Protein AF-A0A2V2F6K0-F1 (afdb_monomer)

Radius of gyration: 19.86 Å; Cα contacts (8 Å, |Δi|>4): 192; chains: 1; bounding box: 50×59×54 Å

Nearest PDB structures (foldseek):
  3kh1-assembly1_A  TM=3.464E-01  e=1.089E+00  Paramagnetospirillum magnetotacticum MS-1
  3a9c-assembly1_A  TM=2.804E-01  e=4.330E+00  Thermococcus kodakarensis
  3a11-assembly1_E  TM=2.710E-01  e=4.557E+00  Thermococcus kodakarensis KOD1

pLDDT: mean 70.48, std 21.11, range [33.22, 96.0]

Sequence (165 aa):
MRTQENYTQHGTTSVYLHCVNVAYVSVQLALFLRLHVNYRALVRGALLHDYFLYDWHVPSETHRGHGFTHAHTALRNASRDFTLNAVERDVIARHMFPLNLTPPRYRESVLVCLADKFCAVTETLRLPIPGADVRRFCRRYPIRPTDHRKGECENEGSGSQLQHR

Foldseek 3Di:
DVLQVPEDPADRATPQLLLVQLLVQLVVVCVVVVPDDDNVLLNLLSNQLQQQSDHPPPDDPPNPCCLPCRLVNSLVNCVVVDDHDPSSSLLNNALSPPSPVDHRPDPSSVSSNVSSVVSNVCRNVVHDDPPDPVVVVCVVDVPDDDPPPDDPDDDDDDDDDDDDD

Solvent-accessible surface area (backbone atoms only — not comparable to ful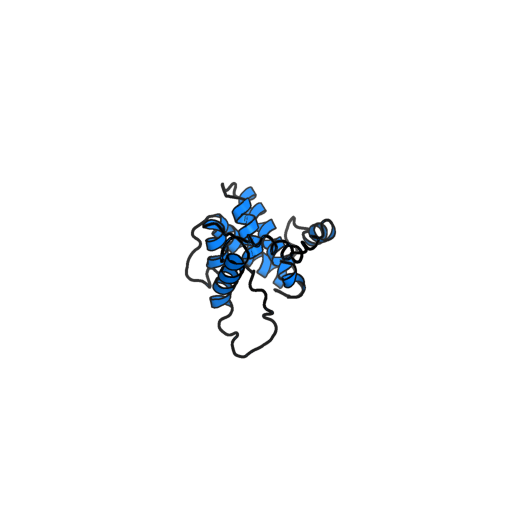l-atom values): 9813 Å² total; per-residue (Å²): 115,76,78,32,64,82,33,68,69,40,95,85,39,24,42,44,57,48,24,50,49,20,24,50,45,25,52,51,50,35,59,75,69,67,53,92,68,62,62,68,45,35,41,53,15,27,59,36,32,78,39,56,91,69,72,83,82,67,90,54,98,77,60,92,48,47,78,70,47,43,26,56,45,4,38,52,46,43,56,72,79,37,94,69,53,76,64,25,48,41,19,13,56,23,35,51,45,78,76,34,81,55,73,54,88,45,70,50,15,46,35,35,26,52,21,42,54,52,45,53,50,31,49,65,69,69,48,82,59,86,94,53,65,55,73,57,49,48,67,72,55,64,82,72,83,79,78,87,85,78,86,89,86,89,87,84,87,82,81,83,87,80,88,87,135

Secondary structure (DSSP, 8-state):
-GGGGG-EEETTEEHHHHHHHHHHHHHHHHHHTT----HHHHHHHHHHTT---S-TTS--TTGGGHHHHHHHHHHHHHHHHS---HHHHHHHHHTTTTTSSS---SHHHHHHHHHHHHHHHHHHTTPPPTT--HHHHHHHS---------S-S------------

Structure (mmCIF, N/CA/C/O backbone):
data_AF-A0A2V2F6K0-F1
#
_entry.id   AF-A0A2V2F6K0-F1
#
loop_
_atom_site.group_PDB
_atom_site.id
_atom_site.type_symbol
_atom_site.label_atom_id
_atom_site.label_alt_id
_atom_site.label_comp_id
_atom_site.label_asym_id
_atom_site.label_entity_id
_atom_site.label_seq_id
_atom_site.pdbx_PDB_ins_code
_atom_site.Cartn_x
_atom_site.Cartn_y
_atom_site.Cartn_z
_atom_site.occupancy
_atom_site.B_iso_or_equiv
_atom_site.auth_seq_id
_atom_site.auth_comp_id
_atom_site.auth_asym_id
_atom_site.auth_atom_id
_atom_site.pdbx_PDB_model_num
ATOM 1 N N . MET A 1 1 ? 1.907 -14.681 -4.178 1.00 47.78 1 MET A N 1
ATOM 2 C CA . MET A 1 1 ? 2.711 -13.933 -3.180 1.00 47.78 1 MET A CA 1
ATOM 3 C C . MET A 1 1 ? 4.163 -14.406 -3.098 1.00 47.78 1 MET A C 1
ATOM 5 O O . MET A 1 1 ? 5.030 -13.556 -3.173 1.00 47.78 1 MET A O 1
ATOM 9 N N . ARG A 1 2 ? 4.480 -15.711 -3.023 1.00 40.16 2 ARG A N 1
ATOM 10 C CA . ARG A 1 2 ? 5.884 -16.187 -2.922 1.00 40.16 2 ARG A CA 1
ATOM 11 C C . ARG A 1 2 ? 6.825 -15.824 -4.076 1.00 40.16 2 ARG A C 1
ATOM 13 O O . ARG A 1 2 ? 8.031 -15.813 -3.888 1.00 40.16 2 ARG A O 1
ATOM 20 N N . THR A 1 3 ? 6.309 -15.483 -5.252 1.00 45.00 3 THR A N 1
ATOM 21 C CA . THR A 1 3 ? 7.145 -14.994 -6.356 1.00 45.00 3 THR A CA 1
ATOM 22 C C . THR A 1 3 ? 7.936 -13.737 -5.966 1.00 45.00 3 THR A C 1
ATOM 24 O O . THR A 1 3 ? 9.012 -13.530 -6.496 1.00 45.00 3 THR A O 1
ATOM 27 N N . GLN A 1 4 ? 7.467 -12.950 -4.986 1.00 47.97 4 GLN A N 1
ATOM 28 C CA . GLN A 1 4 ? 8.106 -11.718 -4.497 1.00 47.97 4 GLN A CA 1
ATOM 29 C C . GLN A 1 4 ? 9.263 -11.931 -3.501 1.00 47.97 4 GLN A C 1
ATOM 31 O O . GLN A 1 4 ? 9.893 -10.960 -3.084 1.00 47.97 4 GLN A O 1
ATOM 36 N N . GLU A 1 5 ? 9.547 -13.170 -3.087 1.00 46.00 5 GLU A N 1
ATOM 37 C CA . GLU A 1 5 ? 10.618 -13.472 -2.122 1.00 46.00 5 GLU A CA 1
ATOM 38 C C . GLU A 1 5 ? 12.024 -13.321 -2.726 1.00 46.00 5 GLU A C 1
ATOM 40 O O . GLU A 1 5 ? 12.972 -13.058 -1.990 1.00 46.00 5 GLU A O 1
ATOM 45 N N . ASN A 1 6 ? 12.144 -13.405 -4.055 1.00 40.59 6 ASN A N 1
ATOM 46 C CA . ASN A 1 6 ? 13.416 -13.294 -4.776 1.00 40.59 6 ASN A CA 1
ATOM 47 C C . ASN A 1 6 ? 13.746 -11.869 -5.247 1.00 40.59 6 ASN A C 1
ATOM 49 O O . ASN A 1 6 ? 14.804 -11.665 -5.833 1.00 40.59 6 ASN A O 1
ATOM 53 N N . TYR A 1 7 ? 12.865 -10.892 -5.008 1.00 51.00 7 TYR A N 1
ATOM 54 C CA . TYR A 1 7 ? 13.023 -9.541 -5.547 1.00 51.00 7 TYR A CA 1
ATOM 55 C C . TYR A 1 7 ? 13.280 -8.549 -4.427 1.00 51.00 7 TYR A C 1
ATOM 57 O O . TYR A 1 7 ? 12.450 -8.379 -3.537 1.00 51.00 7 TYR A O 1
ATOM 65 N N . THR A 1 8 ? 14.433 -7.894 -4.464 1.00 50.31 8 THR A N 1
ATOM 66 C CA . THR A 1 8 ? 14.807 -6.836 -3.521 1.00 50.31 8 THR A CA 1
ATOM 67 C C . THR A 1 8 ? 14.065 -5.551 -3.892 1.00 50.31 8 THR A C 1
ATOM 69 O O . THR A 1 8 ? 14.110 -5.153 -5.048 1.00 50.31 8 THR A O 1
ATOM 72 N N . GLN A 1 9 ? 13.385 -4.889 -2.954 1.00 46.38 9 GLN A N 1
ATOM 73 C CA . GLN A 1 9 ? 12.676 -3.617 -3.191 1.00 46.38 9 GLN A CA 1
ATOM 74 C C . GLN A 1 9 ? 13.507 -2.408 -2.734 1.00 46.38 9 GLN A C 1
ATOM 76 O O . GLN A 1 9 ? 13.605 -1.421 -3.451 1.00 46.38 9 GLN A O 1
ATOM 81 N N . HIS A 1 10 ? 14.205 -2.526 -1.597 1.00 45.12 10 HIS A N 1
ATOM 82 C CA . HIS A 1 10 ? 15.167 -1.532 -1.108 1.00 45.12 10 HIS A CA 1
ATOM 83 C C . HIS A 1 10 ? 16.316 -2.221 -0.354 1.00 45.12 10 HIS A C 1
ATOM 85 O O . HIS A 1 10 ? 16.101 -2.903 0.650 1.00 45.12 10 HIS A O 1
ATOM 91 N N . GLY A 1 11 ? 17.557 -2.053 -0.822 1.00 52.94 11 GLY A N 1
ATOM 92 C CA . GLY A 1 11 ? 18.762 -2.554 -0.146 1.00 52.94 11 GLY A CA 1
ATOM 93 C C . GLY A 1 11 ? 18.852 -4.085 -0.046 1.00 52.94 11 GLY A C 1
ATOM 94 O O . GLY A 1 11 ? 19.437 -4.719 -0.911 1.00 52.94 11 GLY A O 1
ATOM 95 N N . THR A 1 12 ? 18.330 -4.673 1.038 1.00 47.19 12 THR A N 1
ATOM 96 C CA . THR A 1 12 ? 18.303 -6.134 1.306 1.00 47.19 12 THR A CA 1
ATOM 97 C C . THR A 1 12 ? 16.906 -6.657 1.663 1.00 47.19 12 THR A C 1
ATOM 99 O O . THR A 1 12 ? 16.752 -7.808 2.080 1.00 47.19 12 THR A O 1
ATOM 102 N N . THR A 1 13 ? 15.879 -5.811 1.555 1.00 54.00 13 THR A N 1
ATOM 103 C CA . THR A 1 13 ? 14.493 -6.155 1.885 1.00 54.00 13 THR A CA 1
ATOM 104 C C . THR A 1 13 ? 13.791 -6.677 0.639 1.00 54.00 13 THR A C 1
ATOM 106 O O . THR A 1 13 ? 13.782 -5.999 -0.388 1.00 54.00 13 THR A O 1
ATOM 109 N N . SER A 1 14 ? 13.207 -7.875 0.719 1.00 68.19 14 SER A N 1
ATOM 110 C CA . SER A 1 14 ? 12.396 -8.415 -0.372 1.00 68.19 14 SER A CA 1
ATOM 111 C C . SER A 1 14 ? 11.066 -7.669 -0.494 1.00 68.19 14 SER A C 1
ATOM 113 O O . SER A 1 14 ? 10.532 -7.206 0.515 1.00 68.19 14 SER A O 1
ATOM 115 N N . VAL A 1 15 ? 10.494 -7.610 -1.700 1.00 70.56 15 VAL A N 1
ATOM 116 C CA . VAL A 1 15 ? 9.161 -7.031 -1.958 1.00 70.56 15 VAL A CA 1
ATOM 117 C C . VAL A 1 15 ? 8.115 -7.652 -1.031 1.00 70.56 15 VAL A C 1
ATOM 119 O O . VAL A 1 15 ? 7.235 -6.972 -0.511 1.00 70.56 15 VAL A O 1
ATOM 122 N N . TYR A 1 16 ? 8.258 -8.948 -0.741 1.00 73.50 16 TYR A N 1
ATOM 123 C CA . TYR A 1 16 ? 7.433 -9.624 0.253 1.00 73.50 16 TYR A CA 1
ATOM 124 C C . TYR A 1 16 ? 7.553 -8.999 1.652 1.00 73.50 16 TYR A C 1
ATOM 126 O O . TYR A 1 16 ? 6.538 -8.665 2.261 1.00 73.50 16 TYR A O 1
ATOM 134 N N . LEU A 1 17 ? 8.774 -8.835 2.175 1.00 75.75 17 LEU A N 1
ATOM 135 C CA . LEU A 1 17 ? 8.974 -8.302 3.524 1.00 75.75 17 LEU A CA 1
ATOM 136 C C . LEU A 1 17 ? 8.485 -6.854 3.625 1.00 75.75 17 LEU A C 1
ATOM 138 O O . LEU A 1 17 ? 7.845 -6.504 4.615 1.00 75.7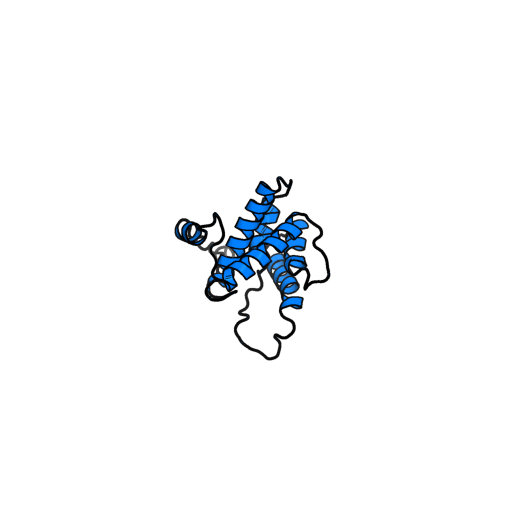5 17 LEU A O 1
ATOM 142 N N . HIS A 1 18 ? 8.717 -6.056 2.587 1.00 84.19 18 HIS A N 1
ATOM 143 C CA . HIS A 1 18 ? 8.183 -4.706 2.495 1.00 84.19 18 HIS A CA 1
ATOM 144 C C . HIS A 1 18 ? 6.647 -4.702 2.522 1.00 84.19 18 HIS A C 1
ATOM 146 O O . HIS A 1 18 ? 6.057 -4.058 3.383 1.00 84.19 18 HIS A O 1
ATOM 152 N N . CYS A 1 19 ? 5.973 -5.494 1.681 1.00 86.44 19 CYS A N 1
ATOM 153 C CA . CYS A 1 19 ? 4.507 -5.581 1.683 1.00 86.44 19 CYS A CA 1
ATOM 154 C C . CYS A 1 19 ? 3.941 -5.980 3.056 1.00 86.44 19 CYS A C 1
ATOM 156 O O . CYS A 1 19 ? 2.915 -5.452 3.492 1.00 86.44 19 CYS A O 1
ATOM 158 N N . VAL A 1 20 ? 4.613 -6.893 3.767 1.00 86.50 20 VAL A N 1
ATOM 159 C CA . VAL A 1 20 ? 4.217 -7.285 5.128 1.00 86.50 20 VAL A CA 1
ATOM 160 C C . VAL A 1 20 ? 4.448 -6.146 6.126 1.00 86.50 20 VAL A C 1
ATOM 162 O O . VAL A 1 20 ? 3.576 -5.896 6.961 1.00 86.50 20 VAL A O 1
ATOM 165 N N . ASN A 1 21 ? 5.573 -5.430 6.038 1.00 86.06 21 ASN A N 1
ATOM 166 C CA . ASN A 1 21 ? 5.841 -4.247 6.860 1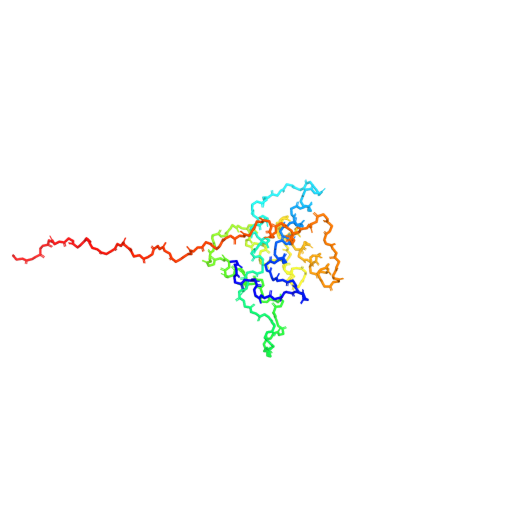.00 86.06 21 ASN A CA 1
ATOM 167 C C . ASN A 1 21 ? 4.775 -3.169 6.636 1.00 86.06 21 ASN A C 1
ATOM 169 O O . ASN A 1 21 ? 4.205 -2.664 7.603 1.00 86.06 21 ASN A O 1
ATOM 173 N N . VAL A 1 22 ? 4.442 -2.879 5.377 1.00 90.00 22 VAL A N 1
ATOM 174 C CA . VAL A 1 22 ? 3.398 -1.919 5.002 1.00 90.00 22 VAL A CA 1
ATOM 175 C C . VAL A 1 22 ? 2.051 -2.341 5.575 1.00 90.00 22 VAL A C 1
ATOM 177 O O . VAL A 1 22 ? 1.371 -1.519 6.191 1.00 90.00 22 VAL A O 1
ATOM 180 N N . ALA A 1 23 ? 1.673 -3.618 5.460 1.00 92.25 23 ALA A N 1
ATOM 181 C CA . ALA A 1 23 ? 0.433 -4.126 6.046 1.00 92.25 23 ALA A CA 1
ATOM 182 C C . ALA A 1 23 ? 0.406 -3.966 7.575 1.00 92.25 23 ALA A C 1
ATOM 184 O O . ALA A 1 23 ? -0.599 -3.517 8.130 1.00 92.25 23 ALA A O 1
ATOM 185 N N . TYR A 1 24 ? 1.513 -4.276 8.254 1.00 90.50 24 TYR A N 1
ATOM 186 C CA . TYR A 1 24 ? 1.640 -4.117 9.701 1.00 90.50 24 TYR A CA 1
ATOM 187 C C . TYR A 1 24 ? 1.511 -2.650 10.129 1.00 90.50 24 TYR A C 1
ATOM 189 O O . TYR A 1 24 ? 0.656 -2.313 10.949 1.00 90.50 24 TYR A O 1
ATOM 197 N N . VAL A 1 25 ? 2.314 -1.763 9.538 1.00 89.25 25 VAL A N 1
A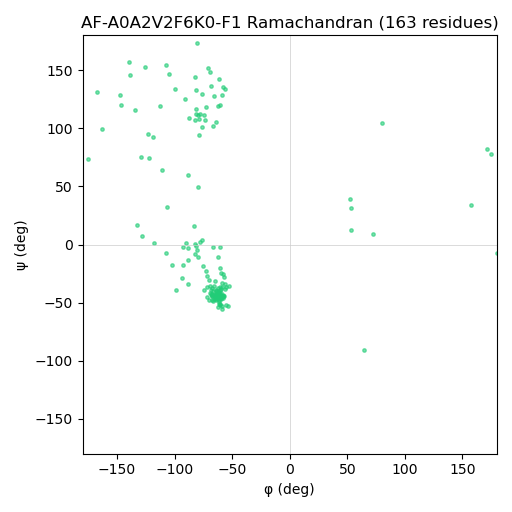TOM 198 C CA . VAL A 1 25 ? 2.300 -0.324 9.836 1.00 89.25 25 VAL A CA 1
ATOM 199 C C . VAL A 1 25 ? 0.932 0.287 9.525 1.00 89.25 25 VAL A C 1
ATOM 201 O O . VAL A 1 25 ? 0.431 1.075 10.323 1.00 89.25 25 VAL A O 1
ATOM 204 N N . SER A 1 26 ? 0.272 -0.124 8.439 1.00 92.12 26 SER A N 1
ATOM 205 C CA . SER A 1 26 ? -1.083 0.340 8.106 1.00 92.12 26 SER A CA 1
ATOM 206 C C . SER A 1 26 ? -2.090 0.052 9.221 1.00 92.12 26 SER A C 1
ATOM 208 O O . SER A 1 26 ? -2.881 0.923 9.586 1.00 92.12 26 SER A O 1
ATOM 210 N N . VAL A 1 27 ? -2.051 -1.158 9.790 1.00 93.19 27 VAL A N 1
ATOM 211 C CA . VAL A 1 27 ? -2.932 -1.543 10.903 1.00 93.19 27 VAL A CA 1
ATOM 212 C C . VAL A 1 27 ? -2.592 -0.748 12.162 1.00 93.19 27 VAL A C 1
ATOM 214 O O . VAL A 1 27 ? -3.496 -0.224 12.812 1.00 93.19 27 VAL A O 1
ATOM 217 N N . GLN A 1 28 ? -1.305 -0.595 12.481 1.00 90.19 28 GLN A N 1
ATOM 218 C CA . GLN A 1 28 ? -0.871 0.175 13.649 1.00 90.19 28 GLN A CA 1
ATOM 219 C C . GLN A 1 28 ? -1.300 1.643 13.559 1.00 90.19 28 GLN A C 1
ATOM 221 O O . GLN A 1 28 ? -1.780 2.200 14.545 1.00 90.19 28 GLN A O 1
ATOM 226 N N . LEU A 1 29 ? -1.198 2.257 12.377 1.00 89.69 29 LEU A N 1
ATOM 227 C CA . LEU A 1 29 ? -1.675 3.618 12.137 1.00 89.69 29 LEU A CA 1
ATOM 228 C C . LEU A 1 29 ? -3.196 3.724 12.293 1.00 89.69 29 LEU A C 1
ATOM 230 O O . LEU A 1 29 ? -3.672 4.657 12.937 1.00 89.69 29 LEU A O 1
ATOM 234 N N . ALA A 1 30 ? -3.959 2.764 11.759 1.00 92.75 30 ALA A N 1
ATOM 235 C CA . ALA A 1 30 ? -5.413 2.735 11.924 1.00 92.75 30 ALA A CA 1
ATOM 236 C C . ALA A 1 30 ? -5.821 2.689 13.406 1.00 92.75 30 ALA A C 1
ATOM 238 O O . ALA A 1 30 ? -6.698 3.445 13.829 1.00 92.75 30 ALA A O 1
ATOM 239 N N . LEU A 1 31 ? -5.151 1.842 14.195 1.00 90.06 31 LEU A N 1
ATOM 240 C CA . LEU A 1 31 ? -5.389 1.698 15.632 1.00 90.06 31 LEU A CA 1
ATOM 241 C C . LEU A 1 31 ? -4.981 2.952 16.409 1.00 90.06 31 LEU A C 1
ATOM 243 O O . LEU A 1 31 ? -5.760 3.454 17.220 1.00 90.06 31 LEU A O 1
ATOM 247 N N . PHE A 1 32 ? -3.787 3.483 16.140 1.00 88.62 32 PHE A N 1
ATOM 248 C CA . PHE A 1 32 ? -3.256 4.672 16.807 1.00 88.62 32 PHE A CA 1
ATOM 249 C C . PHE A 1 32 ? -4.143 5.900 16.578 1.00 88.62 32 PHE A C 1
ATOM 251 O O . PHE A 1 32 ? -4.486 6.609 17.523 1.00 88.62 32 PHE A O 1
ATOM 258 N N . LEU A 1 33 ? -4.580 6.108 15.335 1.00 89.94 33 LEU A N 1
ATOM 259 C CA . LEU A 1 33 ? -5.461 7.211 14.947 1.00 89.94 33 LEU A CA 1
ATOM 260 C C . LEU A 1 33 ? -6.945 6.935 15.246 1.00 89.94 33 LEU A C 1
ATOM 262 O O . LEU A 1 33 ? -7.787 7.790 14.977 1.00 89.94 33 LEU A O 1
ATOM 266 N N . ARG A 1 34 ? -7.277 5.754 15.790 1.00 92.81 34 ARG A N 1
ATOM 267 C CA . ARG A 1 34 ? -8.647 5.305 16.101 1.00 92.81 34 ARG A CA 1
ATOM 268 C C . ARG A 1 34 ? -9.601 5.423 14.907 1.00 92.81 34 ARG A C 1
ATOM 270 O O . ARG A 1 34 ? -10.766 5.796 15.051 1.00 92.81 34 ARG A O 1
ATOM 277 N N . LEU A 1 35 ? -9.107 5.114 13.712 1.00 91.06 35 LEU A N 1
ATOM 278 C CA . LEU A 1 35 ? -9.889 5.206 12.486 1.00 91.06 35 LEU A CA 1
ATOM 279 C C . LEU A 1 35 ? -10.774 3.972 12.320 1.00 91.06 35 LEU A C 1
ATOM 281 O O . LEU A 1 35 ? -10.319 2.834 12.419 1.00 91.06 35 LEU A O 1
ATOM 285 N N . HIS A 1 36 ? -12.045 4.199 11.994 1.00 93.56 36 HIS A N 1
ATOM 286 C CA . HIS A 1 36 ? -12.922 3.126 11.540 1.00 93.56 36 HIS A CA 1
ATOM 287 C C . HIS A 1 36 ? -12.608 2.811 10.074 1.00 93.56 36 HIS A C 1
ATOM 289 O O . HIS A 1 36 ? -12.829 3.660 9.202 1.00 93.56 36 HIS A O 1
ATOM 295 N N . VAL A 1 37 ? -12.065 1.616 9.838 1.00 94.62 37 VAL A N 1
ATOM 296 C CA . VAL A 1 37 ? -11.637 1.103 8.530 1.00 94.62 37 VAL A CA 1
ATOM 297 C C . VAL A 1 37 ? -12.006 -0.371 8.388 1.00 94.62 37 VAL A C 1
ATOM 299 O O . VAL A 1 37 ? -12.136 -1.102 9.373 1.00 94.62 37 VAL A O 1
ATOM 302 N N . ASN A 1 38 ? -12.125 -0.837 7.152 1.00 96.00 38 ASN A N 1
ATOM 303 C CA . ASN A 1 38 ? -12.230 -2.250 6.839 1.00 96.00 38 ASN A CA 1
ATOM 304 C C . ASN A 1 38 ? -10.838 -2.896 6.899 1.00 96.00 38 ASN A C 1
ATOM 306 O O . ASN A 1 38 ? -10.103 -2.920 5.912 1.00 96.00 38 ASN A O 1
ATOM 310 N N . TYR A 1 39 ? -10.486 -3.466 8.054 1.00 93.81 39 TYR A N 1
ATOM 311 C CA . TYR A 1 39 ? -9.184 -4.111 8.271 1.00 93.81 39 TYR A CA 1
ATOM 312 C C . TYR A 1 39 ? -8.867 -5.222 7.265 1.00 93.81 39 TYR A C 1
ATOM 314 O O . TYR A 1 39 ? -7.714 -5.384 6.871 1.00 93.81 39 TYR A O 1
ATOM 322 N N . ARG A 1 40 ? -9.879 -5.970 6.806 1.00 94.12 40 ARG A N 1
ATOM 323 C CA . ARG A 1 40 ? -9.675 -7.021 5.803 1.00 94.12 40 ARG A CA 1
ATOM 324 C C . ARG A 1 40 ? -9.237 -6.422 4.469 1.00 94.12 40 ARG A C 1
ATOM 326 O O . ARG A 1 40 ? -8.272 -6.910 3.888 1.00 94.12 40 ARG A O 1
ATOM 333 N N . ALA A 1 41 ? -9.920 -5.377 4.006 1.00 93.81 41 ALA A N 1
ATOM 334 C CA . ALA A 1 41 ? -9.561 -4.676 2.776 1.00 93.81 41 ALA A CA 1
ATOM 335 C C . ALA A 1 41 ? -8.221 -3.933 2.910 1.00 93.81 41 ALA A C 1
ATOM 337 O O . ALA A 1 41 ? -7.428 -3.955 1.975 1.00 93.81 41 ALA A O 1
ATOM 338 N N . LEU A 1 42 ? -7.941 -3.348 4.080 1.00 94.75 42 LEU A N 1
ATOM 339 C CA . LEU A 1 42 ? -6.676 -2.678 4.388 1.00 94.75 42 LEU A CA 1
ATOM 340 C C . LEU A 1 42 ? -5.488 -3.635 4.251 1.00 94.75 42 LEU A C 1
ATOM 342 O O . LEU A 1 42 ? -4.573 -3.373 3.478 1.00 94.75 42 LEU A O 1
ATOM 346 N N . VAL A 1 43 ? -5.520 -4.764 4.966 1.00 94.31 43 VAL A N 1
ATOM 347 C CA . VAL A 1 43 ? -4.424 -5.743 4.955 1.00 94.31 43 VAL A CA 1
ATOM 348 C C . VAL A 1 43 ? -4.284 -6.385 3.577 1.00 94.31 43 VAL A C 1
ATOM 350 O O . VAL A 1 43 ? -3.173 -6.509 3.070 1.00 94.31 43 VAL A O 1
ATOM 353 N N . ARG A 1 44 ? -5.393 -6.766 2.932 1.00 93.75 44 ARG A N 1
ATOM 354 C CA . ARG A 1 44 ? -5.347 -7.368 1.589 1.00 93.75 44 ARG A CA 1
ATOM 355 C C . ARG A 1 44 ? -4.820 -6.393 0.543 1.00 93.75 44 ARG A C 1
ATOM 357 O O . ARG A 1 44 ? -3.963 -6.779 -0.242 1.00 93.75 44 ARG A O 1
ATOM 364 N N . GLY A 1 45 ? -5.289 -5.147 0.558 1.00 92.69 45 GLY A N 1
ATOM 365 C CA . GLY A 1 45 ? -4.785 -4.092 -0.316 1.00 92.69 45 GLY A CA 1
ATOM 366 C C . GLY A 1 45 ? -3.297 -3.828 -0.084 1.00 92.69 45 GLY A C 1
ATOM 367 O O . GLY A 1 45 ? -2.535 -3.804 -1.043 1.00 92.69 45 GLY A O 1
ATOM 368 N N . ALA A 1 46 ? -2.862 -3.728 1.176 1.00 93.06 46 ALA A N 1
ATOM 369 C CA . ALA A 1 46 ? -1.457 -3.536 1.533 1.00 93.06 46 ALA A CA 1
ATOM 370 C C . ALA A 1 46 ? -0.557 -4.695 1.084 1.00 93.06 46 ALA A C 1
ATOM 372 O O . ALA A 1 46 ? 0.556 -4.465 0.639 1.00 93.06 46 ALA A O 1
ATOM 373 N N . LEU A 1 47 ? -1.014 -5.944 1.141 1.00 90.62 47 LEU A N 1
ATOM 374 C CA . LEU A 1 47 ? -0.205 -7.070 0.662 1.00 90.62 47 LEU A 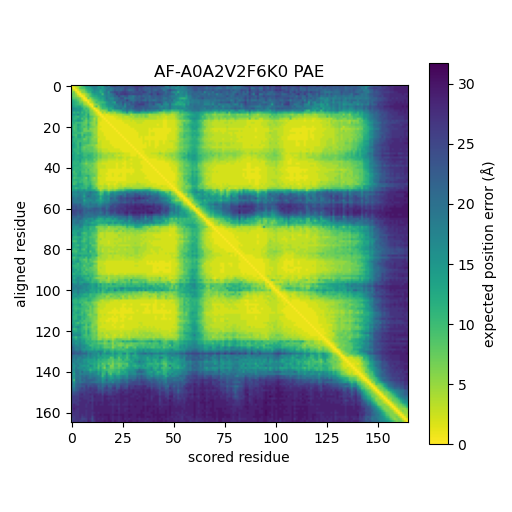CA 1
ATOM 375 C C . LEU A 1 47 ? -0.150 -7.172 -0.874 1.00 90.62 47 LEU A C 1
ATOM 377 O O . LEU A 1 47 ? 0.719 -7.857 -1.407 1.00 90.62 47 LEU A O 1
ATOM 381 N N . LEU A 1 48 ? -1.087 -6.533 -1.581 1.00 89.50 48 LEU A N 1
ATOM 382 C CA . LEU A 1 48 ? -1.218 -6.597 -3.040 1.00 89.50 48 LEU A CA 1
ATOM 383 C C . LEU A 1 48 ? -0.793 -5.310 -3.759 1.00 89.50 48 LEU A C 1
ATOM 385 O O . LEU A 1 48 ? -0.755 -5.311 -4.989 1.00 89.50 48 LEU A O 1
ATOM 389 N N . HIS A 1 49 ? -0.488 -4.229 -3.032 1.00 88.69 49 HIS A N 1
ATOM 390 C CA . HIS A 1 49 ? -0.164 -2.928 -3.631 1.00 88.69 49 HIS A CA 1
ATOM 391 C C . HIS A 1 49 ? 0.995 -3.032 -4.633 1.00 88.69 49 HIS A C 1
ATOM 393 O O . HIS A 1 49 ? 0.915 -2.476 -5.723 1.00 88.69 49 HIS A O 1
ATOM 399 N N . ASP A 1 50 ? 1.963 -3.888 -4.312 1.00 83.19 50 ASP A N 1
ATOM 400 C CA . ASP A 1 50 ? 3.177 -4.148 -5.076 1.00 83.19 50 ASP A CA 1
ATOM 401 C C . ASP A 1 50 ? 3.146 -5.508 -5.803 1.00 83.19 50 ASP A C 1
ATOM 403 O O . ASP A 1 50 ? 4.165 -6.171 -6.004 1.00 83.19 50 ASP A O 1
ATOM 407 N N . TYR A 1 51 ? 1.969 -5.969 -6.240 1.00 81.19 51 TYR A N 1
ATOM 408 C CA . TYR A 1 51 ? 1.805 -7.261 -6.927 1.00 81.19 51 TYR A CA 1
ATOM 409 C C . TYR A 1 51 ? 2.194 -7.240 -8.422 1.00 81.19 51 TYR A C 1
ATOM 411 O O . TYR A 1 51 ? 1.451 -7.683 -9.302 1.00 81.19 51 TYR A O 1
ATOM 419 N N . PHE A 1 52 ? 3.374 -6.718 -8.747 1.00 65.88 52 PHE A N 1
ATOM 420 C CA . PHE A 1 52 ? 3.838 -6.558 -10.130 1.00 65.88 52 PHE A CA 1
ATOM 421 C C . PHE A 1 52 ? 4.584 -7.782 -10.693 1.00 65.88 52 PHE A C 1
ATOM 423 O O . PHE A 1 52 ? 4.676 -7.902 -11.907 1.00 65.88 52 PHE A O 1
ATOM 430 N N . LEU A 1 53 ? 4.991 -8.756 -9.867 1.00 57.44 53 LEU A N 1
ATOM 431 C CA . LEU A 1 53 ? 5.565 -10.056 -10.286 1.00 57.44 53 LEU A CA 1
ATOM 432 C C . LEU A 1 53 ? 6.775 -9.994 -11.258 1.00 57.44 53 LEU A C 1
ATOM 434 O O . LEU A 1 53 ? 7.143 -11.034 -11.800 1.00 57.44 53 LEU A O 1
ATOM 438 N N . TYR A 1 54 ? 7.407 -8.834 -11.471 1.00 49.44 54 TYR A N 1
ATOM 439 C CA . TYR A 1 54 ? 8.615 -8.689 -12.295 1.00 49.44 54 TYR A CA 1
ATOM 440 C C . TYR A 1 54 ? 9.752 -8.010 -11.529 1.00 49.44 54 TYR A C 1
ATOM 442 O O . TYR A 1 54 ? 9.522 -7.224 -10.613 1.00 49.44 54 TYR A O 1
ATOM 450 N N . ASP A 1 55 ? 10.983 -8.323 -11.923 1.00 48.50 55 ASP A N 1
ATOM 451 C CA . ASP A 1 55 ? 12.205 -7.815 -11.308 1.00 48.50 55 ASP A CA 1
ATOM 452 C C . ASP A 1 55 ? 12.528 -6.414 -11.853 1.00 48.50 55 ASP A C 1
ATOM 454 O O . ASP A 1 55 ? 12.750 -6.245 -13.052 1.00 48.50 55 ASP A O 1
ATOM 458 N N . TRP A 1 56 ? 12.524 -5.387 -11.001 1.00 50.78 56 TRP A N 1
ATOM 459 C CA . TRP A 1 56 ? 12.874 -4.018 -11.407 1.00 50.78 56 TRP A CA 1
ATOM 460 C C . TRP A 1 56 ? 14.395 -3.783 -11.435 1.00 50.78 56 TRP A C 1
ATOM 462 O O . TRP A 1 56 ? 14.841 -2.743 -11.914 1.00 50.78 56 TRP A O 1
ATOM 472 N N . HIS A 1 57 ? 15.193 -4.746 -10.953 1.00 46.12 57 HIS A N 1
ATOM 473 C CA . HIS A 1 57 ? 16.657 -4.671 -10.946 1.00 46.12 57 HIS A CA 1
ATOM 474 C C . HIS A 1 57 ? 17.315 -4.999 -12.293 1.00 46.12 57 HIS A C 1
ATOM 476 O O . HIS A 1 57 ? 18.514 -4.766 -12.435 1.00 46.12 57 HIS A O 1
ATOM 482 N N . VAL A 1 58 ? 16.583 -5.525 -13.281 1.00 43.34 58 VAL A N 1
ATOM 483 C CA . VAL A 1 58 ? 17.127 -5.732 -14.632 1.00 43.34 58 VAL A CA 1
ATOM 484 C C . VAL A 1 58 ? 17.105 -4.383 -15.350 1.00 43.34 58 VAL A C 1
ATOM 486 O O . VAL A 1 58 ? 16.020 -3.929 -15.687 1.00 43.34 58 VAL A O 1
ATOM 489 N N . PRO A 1 59 ? 18.239 -3.703 -15.598 1.00 39.62 59 PRO A N 1
ATOM 490 C CA . PRO A 1 59 ? 18.227 -2.389 -16.220 1.00 39.62 59 PRO A CA 1
ATOM 491 C C . PRO A 1 59 ? 17.971 -2.563 -17.718 1.00 39.62 59 PRO A C 1
ATOM 493 O O . PRO A 1 59 ? 18.868 -2.908 -18.480 1.00 39.62 59 PRO A O 1
ATOM 496 N N . SER A 1 60 ? 16.738 -2.337 -18.152 1.00 41.06 60 SER A N 1
ATOM 497 C CA . SER A 1 60 ? 16.413 -2.081 -19.555 1.00 41.06 60 SER A CA 1
ATOM 498 C C . SER A 1 60 ? 16.112 -0.592 -19.781 1.00 41.06 60 SER A C 1
ATOM 500 O O . SER A 1 60 ? 15.571 0.104 -18.923 1.00 41.06 60 SER A O 1
ATOM 502 N N . GLU A 1 61 ? 16.443 -0.051 -20.950 1.00 40.78 61 GLU A N 1
ATOM 503 C CA . GLU A 1 61 ? 16.249 1.376 -21.273 1.00 40.78 61 GLU A CA 1
ATOM 504 C C . GLU A 1 61 ? 14.771 1.852 -21.211 1.00 40.78 61 GLU A C 1
ATOM 506 O O . GLU A 1 61 ? 14.485 3.042 -21.345 1.00 40.78 61 GLU A O 1
ATOM 511 N N . THR A 1 62 ? 13.820 0.953 -20.926 1.00 43.44 62 THR A N 1
ATOM 512 C CA . THR A 1 62 ? 12.378 1.202 -20.758 1.00 43.44 62 THR A CA 1
ATOM 513 C C . THR A 1 62 ? 11.936 1.581 -19.328 1.00 43.44 62 THR A C 1
ATOM 515 O O . THR A 1 62 ? 10.772 1.934 -19.131 1.00 43.44 62 THR A O 1
ATOM 518 N N . HIS A 1 63 ? 12.821 1.607 -18.318 1.00 45.91 63 HIS A N 1
ATOM 519 C CA . HIS A 1 63 ? 12.445 1.861 -16.905 1.00 45.91 63 HIS A CA 1
ATOM 520 C C . HIS A 1 63 ? 12.166 3.322 -16.507 1.00 45.91 63 HIS A 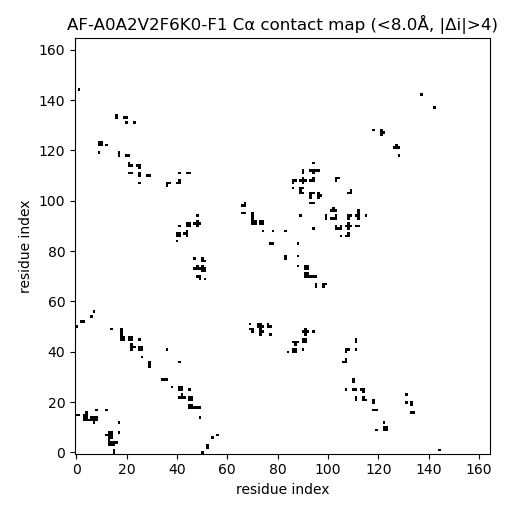C 1
ATOM 522 O O . HIS A 1 63 ? 11.835 3.581 -15.348 1.00 45.91 63 HIS A O 1
ATOM 528 N N . ARG A 1 64 ? 12.215 4.297 -17.426 1.00 44.16 64 ARG A N 1
ATOM 529 C CA . ARG A 1 64 ? 11.992 5.727 -17.099 1.00 44.16 64 ARG A CA 1
ATOM 530 C C . ARG A 1 64 ? 10.557 6.068 -16.639 1.00 44.16 64 ARG A C 1
ATOM 532 O O . ARG A 1 64 ? 10.301 7.212 -16.282 1.00 44.16 64 ARG A O 1
ATOM 539 N N . GLY A 1 65 ? 9.637 5.095 -16.603 1.00 51.59 65 GLY A N 1
ATOM 540 C CA . GLY A 1 65 ? 8.231 5.266 -16.204 1.00 51.59 65 GLY A CA 1
ATOM 541 C C . GLY A 1 65 ? 7.689 4.231 -15.206 1.00 51.59 65 GLY A C 1
ATOM 542 O O . GLY A 1 65 ? 6.468 4.105 -15.077 1.00 51.59 65 GLY A O 1
ATOM 543 N N . HIS A 1 66 ? 8.549 3.475 -14.510 1.00 59.25 66 HIS A N 1
ATOM 544 C CA . HIS A 1 66 ? 8.103 2.415 -13.589 1.00 59.25 66 HIS A CA 1
ATOM 545 C C . HIS A 1 66 ? 7.172 2.956 -12.489 1.00 59.25 66 HIS A C 1
ATOM 547 O O . HIS A 1 66 ? 6.093 2.410 -12.287 1.00 59.25 66 HIS A O 1
ATOM 553 N N . GLY A 1 67 ? 7.496 4.108 -11.890 1.00 55.69 67 GLY A N 1
ATOM 554 C CA . GLY A 1 67 ? 6.653 4.732 -10.861 1.00 55.69 67 GLY A CA 1
ATOM 555 C C . GLY A 1 67 ? 5.227 5.091 -11.313 1.00 55.69 67 GLY A C 1
ATOM 556 O O . GLY A 1 67 ? 4.322 5.127 -10.485 1.00 55.69 67 GLY A O 1
ATOM 557 N N . PHE A 1 68 ? 5.005 5.297 -12.617 1.00 60.56 68 PHE A N 1
ATOM 558 C CA . PHE A 1 68 ? 3.696 5.652 -13.184 1.00 60.56 68 PHE A CA 1
ATOM 559 C C . PHE A 1 68 ? 2.888 4.435 -13.656 1.00 60.56 68 PHE A C 1
ATOM 561 O O . PHE A 1 68 ? 1.660 4.456 -13.668 1.00 60.56 68 PHE A O 1
ATOM 568 N N . THR A 1 69 ? 3.566 3.359 -14.057 1.00 68.31 69 THR A N 1
ATOM 569 C CA . THR A 1 69 ? 2.937 2.173 -14.674 1.00 68.31 69 THR A CA 1
ATOM 570 C C . THR A 1 69 ? 2.794 0.997 -13.711 1.00 68.31 69 THR A C 1
ATOM 572 O O . THR A 1 69 ? 1.979 0.094 -13.933 1.00 68.31 69 THR A O 1
ATOM 575 N N . HIS A 1 70 ? 3.543 1.021 -12.612 1.00 78.69 70 HIS A N 1
ATOM 576 C CA . HIS A 1 70 ? 3.558 -0.019 -11.596 1.00 78.69 70 HIS A CA 1
ATOM 577 C C . HIS A 1 70 ? 2.200 -0.230 -10.934 1.00 78.69 70 HIS A C 1
ATOM 579 O O . HIS A 1 70 ? 1.687 -1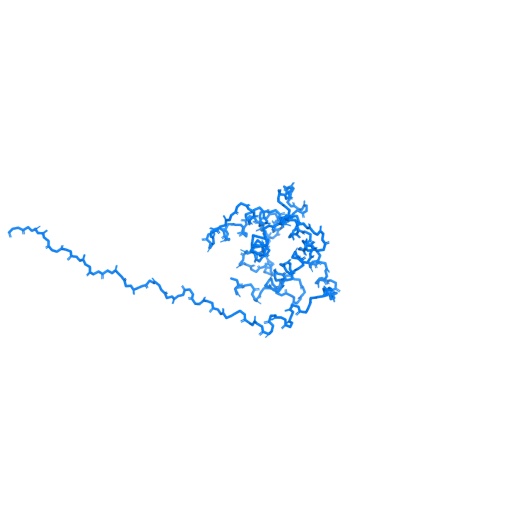.344 -10.959 1.00 78.69 70 HIS A O 1
ATOM 585 N N . ALA A 1 71 ? 1.568 0.835 -10.432 1.00 81.06 71 ALA A N 1
ATOM 586 C CA . ALA A 1 71 ? 0.267 0.729 -9.769 1.00 81.06 71 ALA A CA 1
ATOM 587 C C . ALA A 1 71 ? -0.807 0.132 -10.694 1.00 81.06 71 ALA A C 1
ATOM 589 O O . ALA A 1 71 ? -1.632 -0.680 -10.276 1.00 81.06 71 ALA A O 1
ATOM 590 N N . HIS A 1 72 ? -0.756 0.475 -11.985 1.00 82.00 72 HIS A N 1
ATOM 591 C CA . HIS A 1 72 ? -1.642 -0.105 -12.989 1.00 82.00 72 HIS A CA 1
ATOM 592 C C . HIS A 1 72 ? -1.352 -1.595 -13.221 1.00 82.00 72 HIS A C 1
ATOM 594 O O . HIS A 1 72 ? -2.276 -2.406 -13.299 1.00 82.00 72 HIS A O 1
ATOM 600 N N . THR A 1 73 ? -0.076 -1.976 -13.298 1.00 81.75 73 THR A N 1
ATOM 601 C CA . THR A 1 73 ? 0.323 -3.375 -13.497 1.00 81.75 73 THR A CA 1
ATOM 602 C C . THR A 1 73 ? -0.015 -4.242 -12.286 1.00 81.75 73 THR A C 1
ATOM 604 O O . THR A 1 73 ? -0.584 -5.321 -12.458 1.00 81.75 73 THR A O 1
ATOM 607 N N . ALA A 1 74 ? 0.246 -3.752 -11.073 1.00 84.94 74 ALA A N 1
ATOM 608 C CA . ALA A 1 74 ? -0.136 -4.415 -9.833 1.00 84.94 74 ALA A CA 1
ATOM 609 C C . ALA A 1 74 ? -1.655 -4.612 -9.756 1.00 84.94 74 ALA A C 1
ATOM 611 O O . ALA A 1 74 ? -2.117 -5.719 -9.482 1.00 84.94 74 ALA A O 1
ATOM 612 N N . LEU A 1 75 ? -2.444 -3.584 -10.097 1.00 87.38 75 LEU A N 1
ATOM 613 C CA . LEU A 1 75 ? -3.903 -3.692 -10.125 1.00 87.38 75 LEU A CA 1
ATOM 614 C C . LEU A 1 75 ? -4.378 -4.729 -11.143 1.00 87.38 75 LEU A C 1
ATOM 616 O O . LEU A 1 75 ? -5.270 -5.521 -10.832 1.00 87.38 75 LEU A O 1
ATOM 620 N N . ARG A 1 76 ? -3.797 -4.739 -12.347 1.00 86.50 76 ARG A N 1
ATOM 621 C CA . ARG A 1 76 ? -4.144 -5.697 -13.403 1.00 86.50 76 ARG A CA 1
ATOM 622 C C . ARG A 1 76 ? -3.859 -7.132 -12.963 1.00 86.50 76 ARG A C 1
ATOM 624 O O . ARG A 1 76 ? -4.739 -7.980 -13.072 1.00 86.50 76 ARG A O 1
ATOM 631 N N . ASN A 1 77 ? -2.667 -7.390 -12.431 1.00 84.81 77 ASN A N 1
ATOM 632 C CA . ASN A 1 77 ? -2.276 -8.718 -11.957 1.00 84.81 77 ASN A CA 1
ATOM 633 C C . ASN A 1 77 ? -3.146 -9.167 -10.777 1.00 84.81 77 ASN A C 1
ATOM 635 O O . ASN A 1 77 ? -3.677 -10.274 -10.780 1.00 84.81 77 ASN A O 1
ATOM 639 N N . ALA A 1 78 ? -3.354 -8.289 -9.794 1.00 86.75 78 ALA A N 1
ATOM 640 C CA . ALA A 1 78 ? -4.157 -8.607 -8.621 1.00 86.75 78 ALA A CA 1
ATOM 641 C C . ALA A 1 78 ? -5.633 -8.835 -8.981 1.00 86.75 78 ALA A C 1
ATOM 643 O O . ALA A 1 78 ? -6.264 -9.708 -8.400 1.00 86.75 78 ALA A O 1
ATOM 644 N N . SER A 1 79 ? -6.174 -8.101 -9.959 1.00 87.69 79 SER A N 1
ATOM 645 C CA . SER A 1 79 ? -7.549 -8.301 -10.444 1.00 87.69 79 SER A CA 1
ATOM 646 C C . SER A 1 79 ? -7.719 -9.585 -11.255 1.00 87.69 79 SER A C 1
ATOM 648 O O . SER A 1 79 ? -8.827 -10.111 -11.315 1.00 87.69 79 SER A O 1
ATOM 650 N N . ARG A 1 80 ? -6.651 -10.075 -11.900 1.00 88.31 80 ARG A N 1
ATOM 651 C CA . ARG A 1 80 ? -6.649 -11.364 -12.605 1.00 88.31 80 ARG A CA 1
ATOM 652 C C . ARG A 1 80 ? -6.673 -12.527 -11.615 1.00 88.31 80 ARG A C 1
ATOM 654 O O . ARG A 1 80 ? -7.439 -13.463 -11.799 1.00 88.31 80 ARG A O 1
ATOM 661 N N . ASP A 1 81 ? -5.845 -12.446 -10.575 1.00 84.69 81 ASP A N 1
ATOM 662 C CA . ASP A 1 81 ? -5.595 -13.573 -9.670 1.00 84.69 81 ASP A CA 1
ATOM 663 C C . ASP A 1 81 ? -6.526 -13.571 -8.441 1.00 84.69 81 ASP A C 1
ATOM 665 O O . ASP A 1 81 ? -6.689 -14.596 -7.778 1.00 84.69 81 ASP A O 1
ATOM 669 N N . PHE A 1 82 ? -7.164 -12.436 -8.126 1.00 88.69 82 PHE A N 1
ATOM 670 C CA . PHE A 1 82 ? -8.040 -12.283 -6.965 1.00 88.69 82 PHE A CA 1
ATOM 671 C C . PHE A 1 82 ? -9.308 -11.483 -7.282 1.00 88.69 82 PHE A C 1
ATOM 673 O O . PHE A 1 82 ? -9.296 -10.480 -7.995 1.00 88.69 82 PHE A O 1
ATOM 680 N N . THR A 1 83 ? -10.417 -11.847 -6.635 1.00 92.31 83 THR A N 1
ATOM 681 C CA . THR A 1 83 ? -11.610 -10.994 -6.591 1.00 92.31 83 THR A CA 1
ATOM 682 C C . THR A 1 83 ? -11.358 -9.808 -5.658 1.00 92.31 83 THR A C 1
ATOM 684 O O . THR A 1 83 ? -11.315 -9.971 -4.436 1.00 92.31 83 THR A O 1
ATOM 687 N N . LEU A 1 84 ? -11.181 -8.618 -6.240 1.00 91.81 84 LEU A N 1
ATOM 688 C CA . LEU A 1 84 ? -10.919 -7.379 -5.503 1.00 91.81 84 LEU A CA 1
ATOM 689 C C . LEU A 1 84 ? -12.175 -6.524 -5.326 1.00 91.81 84 LEU A C 1
ATOM 691 O O . LEU A 1 84 ? -12.883 -6.242 -6.303 1.00 91.81 84 LEU A O 1
ATOM 695 N N . ASN A 1 85 ? -12.391 -6.034 -4.105 1.00 93.62 85 ASN A N 1
ATOM 696 C CA . ASN A 1 85 ? -13.421 -5.040 -3.799 1.00 93.62 85 ASN A CA 1
ATOM 697 C C . ASN A 1 85 ? -12.973 -3.606 -4.158 1.00 93.62 85 ASN A C 1
ATOM 699 O O . ASN A 1 85 ? -11.824 -3.366 -4.528 1.00 93.62 85 ASN A O 1
ATOM 703 N N . ALA A 1 86 ? -13.886 -2.635 -4.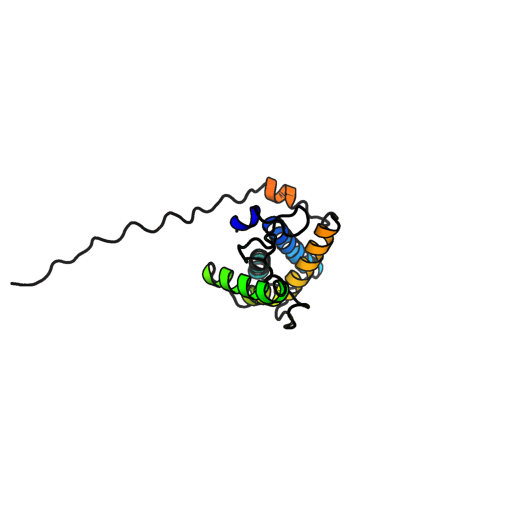053 1.00 94.00 86 ALA A N 1
ATOM 704 C CA . ALA A 1 86 ? -13.611 -1.246 -4.431 1.00 94.00 86 ALA A CA 1
ATOM 705 C C . ALA A 1 86 ? -12.473 -0.593 -3.621 1.00 94.00 86 ALA A C 1
ATOM 707 O O . ALA A 1 86 ? -11.684 0.157 -4.190 1.00 94.00 86 ALA A O 1
ATOM 708 N N . VAL A 1 87 ? -12.361 -0.907 -2.326 1.00 94.12 87 VAL A N 1
ATOM 709 C CA . VAL A 1 87 ? -11.307 -0.378 -1.444 1.00 94.12 87 VAL A CA 1
ATOM 710 C C . VAL A 1 87 ? -9.952 -0.968 -1.826 1.00 94.12 87 VAL A C 1
ATOM 712 O O . VAL A 1 87 ? -8.994 -0.230 -2.014 1.00 94.12 87 VAL A O 1
ATOM 715 N N . GLU A 1 88 ? -9.873 -2.287 -2.012 1.00 94.38 88 GLU A N 1
ATOM 716 C CA . GLU A 1 88 ? -8.638 -2.980 -2.408 1.00 94.38 88 GLU A CA 1
ATOM 717 C C . GLU A 1 88 ? -8.116 -2.473 -3.757 1.00 94.38 88 GLU A C 1
ATOM 719 O O . GLU A 1 88 ? -6.926 -2.197 -3.897 1.00 94.38 88 GLU A O 1
ATOM 724 N N . ARG A 1 89 ? -9.007 -2.288 -4.741 1.00 92.12 89 ARG A N 1
ATOM 725 C CA . ARG A 1 89 ? -8.639 -1.726 -6.050 1.00 92.12 89 ARG A CA 1
ATOM 726 C C . ARG A 1 89 ? -8.084 -0.311 -5.924 1.00 92.12 89 ARG A C 1
ATOM 728 O O . ARG A 1 89 ? -7.116 0.017 -6.599 1.00 92.12 89 ARG A O 1
ATOM 735 N N . ASP A 1 90 ? -8.687 0.519 -5.077 1.00 93.75 90 ASP A N 1
ATOM 736 C CA . ASP A 1 90 ? -8.249 1.898 -4.862 1.00 93.75 90 ASP A CA 1
ATOM 737 C C . ASP A 1 90 ? -6.891 1.966 -4.161 1.00 93.75 90 ASP A C 1
ATOM 739 O O . ASP A 1 90 ? -6.026 2.722 -4.598 1.00 93.75 90 ASP A O 1
ATOM 743 N N . VAL A 1 91 ? -6.679 1.124 -3.142 1.00 92.94 91 VAL A N 1
ATOM 744 C CA . VAL A 1 91 ? -5.385 0.964 -2.467 1.00 92.94 91 VAL A CA 1
ATOM 745 C C . VAL A 1 91 ? -4.303 0.651 -3.500 1.00 92.94 91 VAL A C 1
ATOM 747 O O . VAL A 1 91 ? -3.311 1.369 -3.591 1.00 92.94 91 VAL A O 1
ATOM 750 N N . ILE A 1 92 ? -4.514 -0.366 -4.339 1.00 90.75 92 ILE A N 1
ATOM 751 C CA . ILE A 1 92 ? -3.513 -0.788 -5.327 1.00 90.75 92 ILE A CA 1
ATOM 752 C C . ILE A 1 92 ? -3.332 0.273 -6.423 1.00 90.75 92 ILE A C 1
ATOM 754 O O . ILE A 1 92 ? -2.210 0.557 -6.818 1.00 90.75 92 ILE A O 1
ATOM 758 N N . ALA A 1 93 ? -4.397 0.920 -6.894 1.00 88.25 93 ALA A N 1
ATOM 759 C CA . ALA A 1 93 ? -4.293 1.923 -7.956 1.00 88.25 93 ALA A CA 1
ATOM 760 C C . ALA A 1 93 ? -3.599 3.223 -7.508 1.00 88.25 93 ALA A C 1
ATOM 762 O O . ALA A 1 93 ? -2.986 3.918 -8.323 1.00 88.25 93 ALA A O 1
ATOM 763 N N . ARG A 1 94 ? -3.736 3.589 -6.227 1.00 87.25 94 ARG A N 1
ATOM 764 C CA . ARG A 1 94 ? -3.392 4.930 -5.724 1.00 87.25 94 ARG A CA 1
ATOM 765 C C . ARG A 1 94 ? -2.290 4.941 -4.677 1.00 87.25 94 ARG A C 1
ATOM 767 O O . ARG A 1 94 ? -1.922 6.024 -4.228 1.00 87.25 94 ARG A O 1
ATOM 774 N N . HIS A 1 95 ? -1.725 3.784 -4.322 1.00 85.56 95 HIS A N 1
ATOM 775 C CA . HIS A 1 95 ? -0.634 3.728 -3.351 1.00 85.56 95 HIS A CA 1
ATOM 776 C C . HIS A 1 95 ? 0.557 4.594 -3.769 1.00 85.56 95 HIS A C 1
ATOM 778 O O . HIS A 1 95 ? 1.206 5.126 -2.892 1.00 85.56 95 HIS A O 1
ATOM 784 N N . MET A 1 96 ? 0.806 4.843 -5.059 1.00 80.62 96 MET A N 1
ATOM 785 C CA . MET A 1 96 ? 1.909 5.703 -5.519 1.00 80.62 96 MET A CA 1
ATOM 786 C C . MET A 1 96 ? 1.671 7.219 -5.369 1.00 80.62 96 MET A C 1
ATOM 788 O O . MET A 1 96 ? 2.506 7.999 -5.813 1.00 80.62 96 MET A O 1
ATOM 792 N N . PHE A 1 97 ? 0.572 7.697 -4.779 1.00 77.19 97 PHE A N 1
ATOM 793 C CA . PHE A 1 97 ? 0.400 9.137 -4.516 1.00 77.19 97 PHE A CA 1
ATOM 794 C C . PHE A 1 97 ? 1.572 9.683 -3.659 1.00 77.19 97 PHE A C 1
ATOM 796 O O . PHE A 1 97 ? 1.948 9.030 -2.682 1.00 77.19 97 PHE A O 1
ATOM 803 N N . PRO A 1 98 ? 2.192 10.841 -3.980 1.00 69.69 98 PRO A N 1
ATOM 804 C CA . PRO A 1 98 ? 1.801 11.856 -4.969 1.00 69.69 98 PRO A CA 1
ATOM 805 C C . PRO A 1 98 ? 2.367 11.667 -6.391 1.00 69.69 98 PRO A C 1
ATOM 807 O O . PRO A 1 98 ? 2.085 12.493 -7.254 1.00 69.69 98 PRO A O 1
ATOM 810 N N . LEU A 1 99 ? 3.143 10.610 -6.665 1.00 67.75 99 LEU A N 1
ATOM 811 C CA . LEU A 1 99 ? 3.638 10.313 -8.023 1.00 67.75 99 LEU A CA 1
ATOM 812 C C . LEU A 1 99 ? 2.475 9.991 -8.971 1.00 67.75 99 LEU A C 1
ATOM 814 O O . LEU A 1 99 ? 2.417 10.506 -10.085 1.00 67.75 99 LEU A O 1
ATOM 818 N N . ASN A 1 100 ? 1.502 9.207 -8.496 1.00 67.44 100 ASN A N 1
ATOM 819 C CA . ASN A 1 100 ? 0.184 9.158 -9.120 1.00 67.44 100 ASN A CA 1
ATOM 820 C C . ASN A 1 100 ? -0.622 10.374 -8.658 1.00 67.44 100 ASN A C 1
ATOM 822 O O . ASN A 1 100 ? -1.032 10.443 -7.503 1.00 67.44 100 ASN A O 1
ATOM 826 N N . LEU A 1 101 ? -0.903 11.304 -9.575 1.00 72.62 101 LEU A N 1
ATOM 827 C CA . LEU A 1 101 ? -1.669 12.533 -9.305 1.00 72.62 101 LEU A CA 1
ATOM 828 C C . LEU A 1 101 ? -3.113 12.278 -8.837 1.00 72.62 101 LEU A C 1
ATOM 830 O O . LEU A 1 101 ? -3.798 13.203 -8.414 1.00 72.62 101 LEU A O 1
ATOM 834 N N . THR A 1 102 ? -3.599 11.037 -8.922 1.00 77.81 102 THR A N 1
ATOM 835 C CA . THR A 1 102 ? -4.931 10.673 -8.432 1.00 77.81 102 THR A CA 1
ATOM 836 C C . THR A 1 102 ? -4.887 10.437 -6.918 1.00 77.81 102 THR A C 1
ATOM 838 O O . THR A 1 102 ? -4.289 9.450 -6.483 1.00 77.81 102 THR A O 1
ATOM 841 N N . PRO A 1 103 ? -5.534 11.287 -6.099 1.00 84.38 103 PRO A N 1
ATOM 842 C CA . PRO A 1 103 ? -5.484 11.164 -4.648 1.00 84.38 103 PRO A CA 1
ATOM 843 C C . PRO A 1 103 ? -6.250 9.925 -4.157 1.00 84.38 103 PRO A C 1
ATOM 845 O O . PRO A 1 103 ? -7.255 9.555 -4.771 1.00 84.38 103 PRO A O 1
ATOM 848 N N . PRO A 1 104 ? -5.840 9.288 -3.046 1.00 88.06 104 PRO A N 1
ATOM 849 C CA . PRO A 1 104 ? -6.539 8.137 -2.467 1.00 88.06 104 PRO A CA 1
ATOM 850 C C . PRO A 1 104 ? -8.003 8.461 -2.113 1.00 88.06 104 PRO A C 1
ATOM 852 O O . PRO A 1 104 ? -8.273 9.519 -1.544 1.00 88.06 104 PRO A O 1
ATOM 855 N N . ARG A 1 105 ? -8.963 7.575 -2.432 1.00 91.12 105 ARG A N 1
ATOM 856 C CA . ARG A 1 105 ? -10.398 7.816 -2.143 1.00 91.12 105 ARG A CA 1
ATOM 857 C C . ARG A 1 105 ? -10.816 7.327 -0.762 1.00 91.12 105 ARG A C 1
ATOM 859 O O . ARG A 1 105 ? -11.713 7.908 -0.155 1.00 91.12 105 ARG A O 1
ATOM 866 N N . TYR A 1 106 ? -10.212 6.235 -0.300 1.00 94.12 106 TYR A N 1
ATOM 867 C CA . TYR A 1 106 ? -10.570 5.576 0.955 1.00 94.12 106 TYR A CA 1
ATOM 868 C C . TYR A 1 106 ? -9.512 5.814 2.031 1.00 94.12 106 TYR A C 1
ATOM 870 O O . TYR A 1 106 ? -8.336 6.033 1.734 1.00 94.12 106 TYR A O 1
ATOM 878 N N . ARG A 1 107 ? -9.927 5.736 3.301 1.00 94.12 107 ARG A N 1
ATOM 879 C CA . ARG A 1 107 ? -9.021 5.876 4.454 1.00 94.12 107 ARG A CA 1
ATOM 880 C C . ARG A 1 107 ? -7.939 4.806 4.423 1.00 94.12 107 ARG A C 1
ATOM 882 O O . ARG A 1 107 ? -6.784 5.089 4.709 1.00 94.12 107 ARG A O 1
ATOM 889 N N . GLU A 1 108 ? -8.312 3.600 4.019 1.00 95.69 108 GLU A N 1
ATOM 890 C CA . GLU A 1 108 ? -7.419 2.469 3.823 1.00 95.69 108 GLU A CA 1
ATOM 891 C C . GLU A 1 108 ? -6.337 2.793 2.794 1.00 95.69 108 GLU A C 1
ATOM 893 O O . GLU A 1 108 ? -5.160 2.565 3.050 1.00 95.69 108 GLU A O 1
ATOM 898 N N . SER A 1 109 ? -6.718 3.403 1.671 1.00 93.00 109 SER A N 1
ATOM 899 C CA . SER A 1 109 ? -5.783 3.833 0.632 1.00 93.00 109 SER A CA 1
ATOM 900 C C . SER A 1 109 ? -4.809 4.900 1.141 1.00 93.00 109 SER A C 1
ATOM 902 O O . SER A 1 109 ? -3.623 4.834 0.830 1.00 93.00 109 SER A O 1
ATOM 904 N N . VAL A 1 110 ? -5.273 5.853 1.961 1.00 93.44 110 VAL A N 1
ATOM 905 C CA . VAL A 1 110 ? -4.399 6.855 2.603 1.00 93.44 110 VAL A CA 1
ATOM 906 C C . VAL A 1 110 ? -3.414 6.186 3.564 1.00 93.44 110 VAL A C 1
ATOM 908 O O . VAL A 1 110 ? -2.223 6.483 3.521 1.00 93.44 110 VAL A O 1
ATOM 911 N N . LEU A 1 111 ? -3.893 5.270 4.408 1.00 94.06 111 LEU A N 1
ATOM 912 C CA . LEU A 1 111 ? -3.060 4.563 5.382 1.00 94.06 111 LEU A CA 1
ATOM 913 C C . LEU A 1 111 ? -1.967 3.740 4.705 1.00 94.06 111 LEU A C 1
ATOM 915 O O . LEU A 1 111 ? -0.807 3.860 5.090 1.00 94.06 111 LEU A O 1
ATOM 919 N N . VAL A 1 112 ? -2.322 2.962 3.679 1.00 93.62 112 VAL A N 1
ATOM 920 C CA . VAL A 1 112 ? -1.347 2.172 2.916 1.00 93.62 112 VAL A CA 1
ATOM 921 C C . VAL A 1 112 ? -0.360 3.085 2.208 1.00 93.62 112 VAL A C 1
ATOM 923 O O . VAL A 1 112 ? 0.838 2.836 2.266 1.00 93.62 112 VAL A O 1
ATOM 926 N N . CYS A 1 113 ? -0.832 4.183 1.612 1.00 91.25 113 CYS A N 1
ATOM 927 C CA . CYS A 1 113 ? 0.043 5.158 0.976 1.00 91.25 113 CYS A CA 1
ATOM 928 C C . CYS A 1 113 ? 1.070 5.729 1.964 1.00 91.25 113 CYS A C 1
ATOM 930 O O . CYS A 1 113 ? 2.244 5.789 1.628 1.00 91.25 113 CYS A O 1
ATOM 932 N N . LEU A 1 114 ? 0.672 6.128 3.175 1.00 90.25 114 LEU A N 1
ATOM 933 C CA . LEU A 1 114 ? 1.604 6.645 4.186 1.00 90.25 114 LEU A CA 1
ATOM 934 C C . LEU A 1 114 ? 2.560 5.561 4.703 1.00 90.25 114 LEU A C 1
ATOM 936 O O . LEU A 1 114 ? 3.761 5.809 4.830 1.00 90.25 114 LEU A O 1
ATOM 940 N N . ALA A 1 115 ? 2.032 4.368 4.985 1.00 90.12 115 ALA A N 1
ATOM 941 C CA . ALA A 1 115 ? 2.803 3.236 5.486 1.00 90.12 115 ALA A CA 1
ATOM 942 C C . ALA A 1 115 ? 3.878 2.788 4.490 1.00 90.12 115 ALA A C 1
ATOM 944 O O . ALA A 1 115 ? 5.004 2.533 4.905 1.00 90.12 115 ALA A O 1
ATOM 945 N N . ASP A 1 116 ? 3.555 2.757 3.199 1.00 88.88 116 ASP A N 1
ATOM 946 C CA . ASP A 1 116 ? 4.479 2.462 2.102 1.00 88.88 116 ASP A CA 1
ATOM 947 C C . ASP A 1 116 ? 5.705 3.391 2.121 1.00 88.88 116 ASP A C 1
ATOM 949 O O . ASP A 1 116 ? 6.838 2.929 2.237 1.00 88.88 116 ASP A O 1
ATOM 953 N N . LYS A 1 117 ? 5.502 4.714 2.173 1.00 87.56 117 LYS A N 1
ATOM 954 C CA . LYS A 1 117 ? 6.615 5.689 2.174 1.00 87.56 117 LYS A CA 1
ATOM 955 C C . LYS A 1 117 ? 7.428 5.577 3.451 1.00 87.56 117 LYS A C 1
ATOM 957 O O . LYS A 1 117 ? 8.652 5.662 3.411 1.00 87.56 117 LYS A O 1
ATOM 962 N N . PHE A 1 118 ? 6.760 5.385 4.585 1.00 86.38 118 PHE A N 1
ATOM 963 C CA . PHE A 1 118 ? 7.440 5.186 5.856 1.00 86.38 118 PHE A CA 1
ATOM 964 C C . PHE A 1 118 ? 8.324 3.930 5.830 1.00 86.38 118 PHE A C 1
ATOM 966 O O . PHE A 1 118 ? 9.488 3.990 6.231 1.00 86.38 118 PHE A O 1
ATOM 973 N N . CYS A 1 119 ? 7.807 2.810 5.317 1.00 83.00 119 CYS A N 1
ATOM 974 C CA . CYS A 1 119 ? 8.569 1.570 5.172 1.00 83.00 119 CYS A CA 1
ATOM 975 C C . CYS A 1 119 ? 9.724 1.754 4.182 1.00 83.00 119 CYS A C 1
ATOM 977 O O . CYS A 1 119 ? 10.860 1.469 4.539 1.00 83.00 119 CYS A O 1
ATOM 979 N N . ALA A 1 120 ? 9.486 2.342 3.008 1.00 81.81 120 ALA A N 1
ATOM 980 C CA . ALA A 1 120 ? 10.528 2.608 2.017 1.00 81.81 120 ALA A CA 1
ATOM 981 C C . ALA A 1 120 ? 11.667 3.485 2.578 1.00 81.81 120 ALA A C 1
ATOM 983 O O . ALA A 1 120 ? 12.845 3.175 2.389 1.00 81.81 120 ALA A O 1
ATOM 984 N N . VAL A 1 121 ? 11.344 4.552 3.321 1.00 80.56 121 VAL A N 1
ATOM 985 C CA . VAL A 1 121 ? 12.343 5.432 3.958 1.00 80.56 121 VAL A CA 1
ATOM 986 C C . VAL A 1 121 ? 13.109 4.698 5.056 1.00 80.56 121 VAL A C 1
ATOM 988 O O . VAL A 1 121 ? 14.339 4.747 5.080 1.00 80.56 121 VAL A O 1
ATOM 991 N N . THR A 1 122 ? 12.416 4.004 5.962 1.00 79.31 122 THR A N 1
ATOM 992 C CA . THR A 1 122 ? 13.069 3.274 7.064 1.00 79.31 122 THR A CA 1
ATOM 993 C C . THR A 1 122 ? 13.946 2.135 6.552 1.00 79.31 122 THR A C 1
ATOM 995 O O . THR A 1 122 ? 15.066 1.970 7.030 1.00 79.31 122 THR A O 1
ATOM 998 N N . GLU A 1 123 ? 13.501 1.409 5.529 1.00 74.75 123 GLU A N 1
ATOM 999 C CA . GLU A 1 123 ? 14.268 0.355 4.863 1.00 74.75 123 GLU A CA 1
ATOM 1000 C C . GLU A 1 123 ? 15.502 0.920 4.149 1.00 74.75 123 GLU A C 1
ATOM 1002 O O . GLU A 1 123 ? 16.598 0.373 4.299 1.00 74.75 123 GLU A O 1
ATOM 1007 N N . THR A 1 124 ? 15.359 2.049 3.447 1.00 74.50 124 THR A N 1
ATOM 1008 C CA . THR A 1 124 ? 16.472 2.737 2.769 1.00 74.50 124 THR A CA 1
ATOM 1009 C C . THR A 1 124 ? 17.518 3.238 3.766 1.00 74.50 124 THR A C 1
ATOM 1011 O O . THR A 1 124 ? 18.717 3.059 3.553 1.00 74.50 124 THR A O 1
ATOM 1014 N N . LEU A 1 125 ? 17.080 3.812 4.889 1.00 76.69 125 LEU A N 1
ATOM 1015 C CA . LEU A 1 125 ? 17.953 4.311 5.956 1.00 76.69 125 LEU A CA 1
ATOM 1016 C C . LEU A 1 125 ? 18.422 3.210 6.925 1.00 76.69 125 LEU A C 1
ATOM 1018 O O . LEU A 1 125 ? 19.163 3.502 7.863 1.00 76.69 125 LEU A O 1
ATOM 1022 N N . ARG A 1 126 ? 18.008 1.950 6.713 1.00 73.06 126 ARG A N 1
ATOM 1023 C CA . ARG A 1 126 ? 18.275 0.795 7.594 1.00 73.06 126 ARG A CA 1
ATOM 1024 C C . ARG A 1 126 ? 17.863 1.029 9.056 1.00 73.06 126 ARG A C 1
ATOM 1026 O O . ARG A 1 126 ? 18.477 0.486 9.975 1.00 73.06 126 ARG A O 1
ATOM 1033 N N . LEU A 1 127 ? 16.820 1.826 9.272 1.00 73.25 127 LEU A N 1
ATOM 1034 C CA . LEU A 1 127 ? 16.259 2.097 10.591 1.00 73.25 127 LEU A CA 1
ATOM 1035 C C . LEU A 1 127 ? 15.298 0.970 11.007 1.00 73.25 127 LEU A C 1
ATOM 1037 O O . LEU A 1 127 ? 14.588 0.422 10.161 1.00 73.25 127 LEU A O 1
ATOM 1041 N N . PRO A 1 128 ? 15.240 0.609 12.301 1.00 68.12 128 PRO A N 1
ATOM 1042 C CA . PRO A 1 128 ? 14.264 -0.358 12.781 1.00 68.12 128 PRO A CA 1
ATOM 1043 C C . PRO A 1 128 ? 12.849 0.227 12.701 1.00 68.12 128 PRO A C 1
ATOM 1045 O O . PRO A 1 128 ? 12.617 1.365 13.108 1.00 68.12 128 PRO A O 1
ATOM 1048 N N . ILE A 1 129 ? 11.885 -0.570 12.234 1.00 69.56 129 ILE A N 1
ATOM 1049 C CA . ILE A 1 129 ? 10.466 -0.205 12.290 1.00 69.56 129 ILE A CA 1
ATOM 1050 C C . ILE A 1 129 ? 10.002 -0.327 13.756 1.00 69.56 129 ILE A C 1
ATOM 1052 O O . ILE A 1 129 ? 10.066 -1.426 14.322 1.00 69.56 129 ILE A O 1
ATOM 1056 N N . PRO A 1 130 ? 9.545 0.764 14.403 1.00 62.41 130 PRO A N 1
ATOM 1057 C CA . PRO A 1 130 ? 9.163 0.739 15.812 1.00 62.41 130 PRO A CA 1
ATOM 1058 C C . PRO A 1 130 ? 8.045 -0.273 16.083 1.00 62.41 130 PRO A C 1
ATOM 1060 O O . PRO A 1 130 ? 7.009 -0.274 15.420 1.00 62.41 130 PRO A O 1
ATOM 1063 N N . GLY A 1 131 ? 8.257 -1.147 17.069 1.00 58.88 131 GLY A N 1
ATOM 1064 C CA . GLY A 1 131 ? 7.270 -2.151 17.473 1.00 58.88 131 GLY A CA 1
ATOM 1065 C C . GLY A 1 131 ? 7.075 -3.305 16.485 1.00 58.88 131 GLY A C 1
ATOM 1066 O O . GLY A 1 131 ? 6.153 -4.089 16.684 1.00 58.88 131 GLY A O 1
ATOM 1067 N N . ALA A 1 132 ? 7.903 -3.436 15.444 1.00 58.34 132 ALA A N 1
ATOM 1068 C CA . ALA A 1 132 ? 7.758 -4.467 14.423 1.00 58.34 132 ALA A CA 1
ATOM 1069 C C . ALA A 1 132 ? 9.035 -5.320 14.308 1.00 58.34 132 ALA A C 1
ATOM 1071 O O . ALA A 1 132 ? 9.953 -4.999 13.561 1.00 58.34 132 ALA A O 1
ATOM 1072 N N . ASP A 1 133 ? 9.086 -6.466 14.994 1.00 65.06 133 ASP A N 1
ATOM 1073 C CA . ASP A 1 133 ? 10.021 -7.539 14.619 1.00 65.06 133 ASP A CA 1
ATOM 1074 C C . ASP A 1 133 ? 9.344 -8.458 13.589 1.00 65.06 133 ASP A C 1
ATOM 1076 O O . ASP A 1 133 ? 9.113 -9.651 13.812 1.00 65.06 133 ASP A O 1
ATOM 1080 N N . VAL A 1 134 ? 8.965 -7.872 12.448 1.00 60.47 134 VAL A N 1
ATOM 1081 C CA . VAL A 1 134 ? 8.310 -8.592 11.342 1.00 60.47 134 VAL A CA 1
ATOM 1082 C C . VAL A 1 134 ? 9.210 -9.718 10.840 1.00 60.47 134 VAL A C 1
ATOM 1084 O O . VAL A 1 134 ? 8.733 -10.807 10.531 1.00 60.47 134 VAL A O 1
ATOM 1087 N N . ARG A 1 135 ? 10.536 -9.523 10.875 1.00 60.84 135 ARG A N 1
ATOM 1088 C CA . ARG A 1 135 ? 11.513 -10.575 10.563 1.00 60.84 135 ARG A CA 1
ATOM 1089 C C . ARG A 1 135 ? 11.369 -11.779 11.495 1.00 60.84 135 ARG A C 1
ATOM 1091 O O . ARG A 1 135 ? 11.465 -12.916 11.036 1.00 60.84 135 ARG A O 1
ATOM 1098 N N . ARG A 1 136 ? 11.149 -11.593 12.799 1.00 62.66 136 ARG A N 1
ATOM 1099 C CA . ARG A 1 136 ? 10.853 -12.698 13.731 1.00 62.66 136 ARG A CA 1
ATOM 1100 C C . ARG A 1 136 ? 9.458 -13.271 13.528 1.00 62.66 136 ARG A C 1
ATOM 1102 O O . ARG A 1 136 ? 9.326 -14.487 13.623 1.00 62.66 136 ARG A O 1
ATOM 1109 N N . PHE A 1 137 ? 8.451 -12.457 13.212 1.00 63.94 137 PHE A N 1
ATOM 1110 C CA . PHE A 1 137 ? 7.107 -12.950 12.894 1.00 63.94 137 PHE A CA 1
ATOM 1111 C C . PHE A 1 137 ? 7.110 -13.860 11.655 1.00 63.94 137 PHE A C 1
ATOM 1113 O O . PHE A 1 137 ? 6.666 -15.001 11.750 1.00 63.94 137 PHE A O 1
ATOM 1120 N N . CYS A 1 138 ? 7.698 -13.427 10.536 1.00 57.00 138 CYS A N 1
ATOM 1121 C CA . CYS A 1 138 ? 7.811 -14.233 9.316 1.00 57.00 138 CYS A CA 1
ATOM 1122 C C . CYS A 1 138 ? 8.688 -15.481 9.508 1.00 57.00 138 CYS A C 1
ATOM 1124 O O . CYS A 1 138 ? 8.408 -16.516 8.910 1.00 57.00 138 CYS A O 1
ATOM 1126 N N . ARG A 1 139 ? 9.713 -15.425 10.375 1.00 62.22 139 ARG A N 1
ATOM 1127 C CA . ARG A 1 139 ? 10.483 -16.619 10.779 1.00 62.22 139 ARG A CA 1
ATOM 1128 C C . ARG A 1 139 ? 9.672 -17.584 11.647 1.00 62.22 139 ARG A C 1
ATOM 1130 O O . ARG A 1 139 ? 9.853 -18.791 11.536 1.00 62.22 139 ARG A O 1
ATOM 1137 N N . ARG A 1 140 ? 8.801 -17.068 12.519 1.00 58.28 140 ARG A N 1
ATOM 1138 C CA . ARG A 1 140 ? 7.944 -17.863 13.415 1.00 58.28 140 ARG A CA 1
ATOM 1139 C C . ARG A 1 140 ? 6.783 -18.516 12.661 1.00 58.28 140 ARG A C 1
ATOM 1141 O O . ARG A 1 140 ? 6.451 -19.659 12.955 1.00 58.28 140 ARG A O 1
ATOM 1148 N N . TYR A 1 141 ? 6.190 -17.801 11.711 1.00 48.69 141 TYR A N 1
ATOM 1149 C CA . TYR A 1 141 ? 5.060 -18.250 10.901 1.00 48.69 141 TYR A CA 1
ATOM 1150 C C . TYR A 1 141 ? 5.421 -18.193 9.414 1.00 48.69 141 TYR A C 1
ATOM 1152 O O . TYR A 1 141 ? 4.959 -17.301 8.697 1.00 48.69 141 TYR A O 1
ATOM 1160 N N . PRO A 1 142 ? 6.25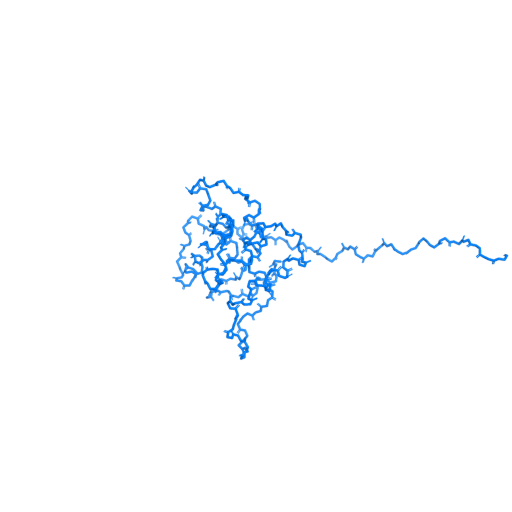2 -19.130 8.926 1.00 50.66 142 PRO A N 1
ATOM 1161 C CA . PRO A 1 142 ? 6.512 -19.227 7.500 1.00 50.66 142 PRO A CA 1
ATOM 1162 C C . PRO A 1 142 ? 5.197 -19.559 6.785 1.00 50.66 142 PRO A C 1
ATOM 1164 O O . PRO A 1 142 ? 4.583 -20.596 7.046 1.00 50.66 142 PRO A O 1
ATOM 1167 N N . ILE A 1 143 ? 4.749 -18.683 5.881 1.00 50.16 143 ILE A N 1
ATOM 1168 C CA . ILE A 1 143 ? 3.569 -18.941 5.047 1.00 50.16 143 ILE A CA 1
ATOM 1169 C C . ILE A 1 143 ? 3.899 -20.144 4.164 1.00 50.16 143 ILE A C 1
ATOM 1171 O O . ILE A 1 143 ? 4.697 -20.008 3.240 1.00 50.16 143 ILE A O 1
ATOM 1175 N N . ARG A 1 144 ? 3.342 -21.330 4.452 1.00 41.25 144 ARG A N 1
ATOM 1176 C CA . ARG A 1 144 ? 3.499 -22.531 3.607 1.00 41.25 144 ARG A CA 1
ATOM 1177 C C . ARG A 1 144 ? 2.899 -22.259 2.219 1.00 41.25 144 ARG A C 1
ATOM 1179 O O . ARG A 1 144 ? 1.886 -21.566 2.141 1.00 41.25 144 ARG A O 1
ATOM 1186 N N . PRO A 1 145 ? 3.507 -22.755 1.126 1.00 38.78 145 PRO A N 1
ATOM 1187 C CA . PRO A 1 145 ? 2.963 -22.514 -0.200 1.00 38.78 145 PRO A CA 1
ATOM 1188 C C . PRO A 1 145 ? 1.617 -23.230 -0.298 1.00 38.78 145 PRO A C 1
ATOM 1190 O O . PRO A 1 145 ? 1.528 -24.422 -0.007 1.00 38.78 145 PRO A O 1
ATOM 1193 N N . THR A 1 146 ? 0.574 -22.513 -0.702 1.00 46.12 146 THR A N 1
ATOM 1194 C CA . THR A 1 146 ? -0.628 -23.157 -1.219 1.00 46.12 146 THR A CA 1
ATOM 1195 C C . THR A 1 146 ? -0.297 -23.647 -2.624 1.00 46.12 146 THR A C 1
ATOM 1197 O O . THR A 1 146 ? -0.026 -22.855 -3.527 1.00 46.12 146 THR A O 1
ATOM 1200 N N . ASP A 1 147 ? -0.230 -24.967 -2.782 1.00 34.09 147 ASP A N 1
ATOM 1201 C CA . ASP A 1 147 ? -0.109 -25.615 -4.082 1.00 34.09 147 ASP A CA 1
ATOM 1202 C C . ASP A 1 147 ? -1.407 -25.374 -4.863 1.00 34.09 147 ASP A C 1
ATOM 1204 O O . ASP A 1 147 ? -2.435 -25.983 -4.584 1.00 34.09 147 ASP A O 1
ATOM 1208 N N . HIS A 1 148 ? -1.380 -24.432 -5.806 1.00 39.84 148 HIS A N 1
ATOM 1209 C CA . HIS A 1 148 ? -2.485 -24.209 -6.743 1.00 39.84 148 HIS A CA 1
ATOM 1210 C C . HIS A 1 148 ? -2.437 -25.162 -7.949 1.00 39.84 148 HIS A C 1
ATOM 1212 O O . HIS A 1 148 ? -3.131 -24.934 -8.936 1.00 39.84 148 HIS A O 1
ATOM 1218 N N . ARG A 1 149 ? -1.658 -26.250 -7.891 1.00 37.25 149 ARG A N 1
ATOM 1219 C CA . ARG A 1 149 ? -1.612 -27.287 -8.926 1.00 37.25 149 ARG A CA 1
ATOM 1220 C C . ARG A 1 149 ? -2.219 -28.600 -8.427 1.00 37.25 149 ARG A C 1
ATOM 1222 O O . ARG A 1 149 ? -1.533 -29.606 -8.339 1.00 37.25 149 ARG A O 1
ATOM 1229 N N . LYS A 1 150 ? -3.521 -28.606 -8.124 1.00 34.91 150 LYS A N 1
ATOM 1230 C CA . LYS A 1 150 ? -4.364 -29.820 -8.071 1.00 34.91 150 LYS A CA 1
ATOM 1231 C C . LYS A 1 150 ? -5.835 -29.404 -8.108 1.00 34.91 150 LYS A C 1
ATOM 1233 O O . LYS A 1 150 ? -6.381 -28.961 -7.105 1.00 34.91 150 LYS A O 1
ATOM 1238 N N . GLY A 1 151 ? -6.442 -29.489 -9.288 1.00 33.53 151 GLY A N 1
ATOM 1239 C CA . GLY A 1 151 ? -7.845 -29.124 -9.501 1.00 33.53 151 GLY A CA 1
ATOM 1240 C C . GLY A 1 151 ? -8.361 -29.286 -10.934 1.00 33.53 151 GLY A C 1
ATOM 1241 O O . GLY A 1 151 ? -9.559 -29.174 -11.141 1.00 33.53 151 GLY A O 1
ATOM 1242 N N . GLU A 1 152 ? -7.501 -29.592 -11.909 1.00 37.47 152 GLU A N 1
ATOM 1243 C CA . GLU A 1 152 ? -7.910 -29.959 -13.269 1.00 37.47 152 GLU A CA 1
ATOM 1244 C C . GLU A 1 152 ? -7.423 -31.378 -13.556 1.00 37.47 152 GLU A C 1
ATOM 1246 O O . GLU A 1 152 ? -6.258 -31.578 -13.882 1.00 37.47 152 GLU A O 1
ATOM 1251 N N . CYS A 1 153 ? -8.289 -32.354 -13.293 1.00 33.22 153 CYS A N 1
ATOM 1252 C CA . CYS A 1 153 ? -8.351 -33.679 -13.919 1.00 33.22 153 CYS A CA 1
ATOM 1253 C C . CYS A 1 153 ? -9.377 -34.489 -13.124 1.00 33.22 153 CYS A C 1
ATOM 1255 O O . CYS A 1 153 ? -8.994 -35.179 -12.192 1.00 33.22 153 CYS A O 1
ATOM 1257 N N . GLU A 1 154 ? -10.664 -34.314 -13.432 1.00 37.66 154 GLU A N 1
ATOM 1258 C CA . GLU A 1 154 ? -11.744 -35.303 -13.252 1.00 37.66 154 GLU A CA 1
ATOM 1259 C C . GLU A 1 154 ? -13.077 -34.631 -13.619 1.00 37.66 154 GLU A C 1
ATOM 1261 O O . GLU A 1 154 ? -13.813 -34.159 -12.758 1.00 37.66 154 GLU A O 1
ATOM 1266 N N . ASN A 1 155 ? -13.346 -34.501 -14.924 1.00 37.44 155 ASN A N 1
ATOM 1267 C CA . ASN A 1 155 ? -14.703 -34.568 -15.481 1.00 37.44 155 ASN A CA 1
ATOM 1268 C C . ASN A 1 155 ? -14.669 -34.492 -17.015 1.00 37.44 155 ASN A C 1
ATOM 1270 O O . ASN A 1 155 ? -15.063 -33.502 -17.618 1.00 37.44 155 ASN A O 1
ATOM 1274 N N . GLU A 1 156 ? -14.244 -35.581 -17.650 1.00 35.69 156 GLU A N 1
ATOM 1275 C CA . GLU A 1 156 ? -14.744 -35.946 -18.976 1.00 35.69 156 GLU A CA 1
ATOM 1276 C C . GLU A 1 156 ? -15.063 -37.440 -18.954 1.00 35.69 156 GLU A C 1
ATOM 1278 O O . GLU A 1 156 ? -14.184 -38.267 -18.723 1.00 35.69 156 GLU A O 1
ATOM 1283 N N . GLY A 1 157 ? -16.340 -37.788 -19.126 1.00 33.38 157 GLY A N 1
ATOM 1284 C CA . GLY A 1 157 ? -16.756 -39.189 -19.149 1.00 33.38 157 GLY A CA 1
ATOM 1285 C C . GLY A 1 157 ? -18.218 -39.476 -18.818 1.00 33.38 157 GLY A C 1
ATOM 1286 O O . GLY A 1 157 ? -18.501 -40.513 -18.232 1.00 33.38 157 GLY A O 1
ATOM 1287 N N . SER A 1 158 ? -19.164 -38.606 -19.179 1.00 36.47 158 SER A N 1
ATOM 1288 C CA . SER A 1 158 ? -20.575 -39.007 -19.271 1.00 36.47 158 SER A CA 1
ATOM 1289 C C . SER A 1 158 ? -21.126 -38.586 -20.629 1.00 36.47 158 SER A C 1
ATOM 1291 O O . SER A 1 158 ? -21.795 -37.569 -20.781 1.00 36.47 158 SER A O 1
ATOM 1293 N N . GLY A 1 159 ? -20.738 -39.351 -21.652 1.00 33.62 159 GLY A N 1
ATOM 1294 C CA . GLY A 1 159 ? -21.342 -39.299 -22.975 1.00 33.62 159 GLY A CA 1
ATOM 1295 C C . GLY A 1 159 ? -22.603 -40.152 -22.973 1.00 33.62 159 GLY A C 1
ATOM 1296 O O . GLY A 1 159 ? -22.527 -41.379 -22.934 1.00 33.62 159 GLY A O 1
ATOM 1297 N N . SER A 1 160 ? -23.756 -39.491 -22.999 1.00 37.16 160 SER A N 1
ATOM 1298 C CA . SER A 1 160 ? -25.038 -40.110 -23.295 1.00 37.16 160 SER A CA 1
ATOM 1299 C C . SER A 1 160 ? -25.007 -40.711 -24.704 1.00 37.16 160 SER A C 1
ATOM 1301 O O . SER A 1 160 ? -24.813 -40.015 -25.698 1.00 37.16 160 SER A O 1
ATOM 1303 N N . GLN A 1 161 ? -25.218 -42.021 -24.804 1.00 39.16 161 GLN A N 1
ATOM 1304 C CA . GLN A 1 161 ? -25.634 -42.643 -26.055 1.00 39.16 161 GLN A CA 1
ATOM 1305 C C . GLN A 1 161 ? -27.158 -42.586 -26.132 1.00 39.16 161 GLN A C 1
ATOM 1307 O O . GLN A 1 161 ? -27.833 -43.313 -25.411 1.00 39.16 161 GLN A O 1
ATOM 1312 N N . LEU A 1 162 ? -27.700 -41.753 -27.022 1.00 35.53 162 LEU A N 1
ATOM 1313 C CA . LEU A 1 162 ? -29.025 -41.975 -27.597 1.00 35.53 162 LEU A CA 1
ATOM 1314 C C . LEU A 1 162 ? -29.078 -41.442 -29.042 1.00 35.53 162 LEU A C 1
ATOM 1316 O O . LEU A 1 162 ? -28.778 -40.280 -29.290 1.00 35.53 162 LEU A O 1
ATOM 1320 N N . GLN A 1 163 ? -29.541 -42.333 -29.929 1.00 36.06 163 GLN A N 1
ATOM 1321 C CA . GLN A 1 163 ? -30.077 -42.152 -31.291 1.00 36.06 163 GLN A CA 1
ATOM 1322 C C . GLN A 1 163 ? -29.115 -41.969 -32.480 1.00 36.06 163 GLN A C 1
ATOM 1324 O O . GLN A 1 163 ? -28.677 -40.868 -32.788 1.00 36.06 163 GLN A O 1
ATOM 1329 N N . HIS A 1 164 ? -28.963 -43.040 -33.277 1.00 35.38 164 HIS A N 1
ATOM 1330 C CA . HIS A 1 164 ? -29.621 -43.119 -34.594 1.00 35.38 164 HIS A CA 1
ATOM 1331 C C . HIS A 1 164 ? -29.565 -44.541 -35.205 1.00 35.38 164 HIS A C 1
ATOM 1333 O O . HIS A 1 164 ? -28.478 -45.092 -35.356 1.00 35.38 164 HIS A O 1
ATOM 1339 N N . ARG A 1 165 ? -30.742 -45.006 -35.665 1.00 39.66 165 ARG A N 1
ATOM 1340 C CA . ARG A 1 165 ? -31.096 -46.218 -36.446 1.00 39.66 165 ARG A CA 1
ATOM 1341 C C . ARG A 1 165 ? -31.540 -47.460 -35.686 1.00 39.66 165 ARG A C 1
ATOM 1343 O O . ARG A 1 165 ? -30.767 -47.980 -34.863 1.00 39.66 165 ARG A O 1
#

Mean predicted aligned error: 12.84 Å